Protein AF-A0A814ZMT1-F1 (afdb_monomer_lite)

Radius of gyration: 32.08 Å; chains: 1; bounding box: 64×67×80 Å

Secondary structure (DSSP, 8-state):
----------------------------------PPPPPHHHHHHHHHHHHTTS------S----HHHHHHHHHHHHHHHHHHHHHTT----HHHHHHHTTTT-HHHHHHHHHHHTS-SSSHHHHHHHHHHHHHT-TTT----HHHHHHHHHHHHHHTT--

InterPro domains:
  IPR008906 HAT, C-terminal dimerisation domain [PF05699] (83-156)
  IPR012337 Ribonuclease H-like superfamily [SSF53098] (51-158)

Foldseek 3Di:
DDDDDDDDDDDDDDDDDDDDDDDDDDDDDDDDPPDDPDDPVRVVVVVVVVVVPPDPDDDDDDDDDPVNLVVVCVVLVVVVVVVCVVPVDPDDPLVVLVVCCVVRVVVSVVVVVVVPDDPDCVVVVVLVVVLVVAPPPVPDDDDPVVSVVVSVVVVVVVVPD

Organism: NCBI:txid1234261

Structure (mmCIF, N/CA/C/O backbone):
data_AF-A0A814ZMT1-F1
#
_entry.id   AF-A0A814ZMT1-F1
#
loop_
_atom_site.group_PDB
_atom_site.id
_atom_site.type_symbol
_atom_site.label_atom_id
_atom_site.label_alt_id
_atom_site.label_comp_id
_atom_site.label_asym_id
_atom_site.label_entity_id
_atom_site.label_seq_id
_atom_site.pdbx_PDB_ins_code
_atom_site.Cartn_x
_atom_site.Cartn_y
_atom_site.Cartn_z
_atom_site.occupancy
_atom_site.B_iso_or_equiv
_atom_site.auth_seq_id
_atom_site.auth_comp_id
_atom_site.auth_asym_id
_atom_site.auth_atom_id
_atom_site.pdbx_PDB_model_num
ATOM 1 N N . MET A 1 1 ? -7.442 29.516 -48.449 1.00 37.56 1 MET A N 1
ATOM 2 C CA . MET A 1 1 ? -8.614 29.127 -49.269 1.00 37.56 1 MET A CA 1
ATOM 3 C C . MET A 1 1 ? -9.027 27.722 -48.859 1.00 37.56 1 MET A C 1
ATOM 5 O O . MET A 1 1 ? -8.202 27.033 -48.272 1.00 37.56 1 MET A O 1
ATOM 9 N N . VAL A 1 2 ? -10.288 27.351 -49.073 1.00 36.81 2 VAL A N 1
ATOM 10 C CA . VAL A 1 2 ? -10.848 26.051 -48.661 1.00 36.81 2 VAL A CA 1
ATOM 11 C C . VAL A 1 2 ? -10.603 24.948 -49.692 1.00 36.81 2 VAL A C 1
ATOM 13 O O . VAL A 1 2 ? -10.379 25.247 -50.864 1.00 36.81 2 VAL A O 1
ATOM 16 N N . ASN A 1 3 ? -10.632 23.710 -49.186 1.00 36.50 3 ASN A N 1
ATOM 17 C CA . ASN A 1 3 ? -11.107 22.434 -49.753 1.00 36.50 3 ASN A CA 1
ATOM 18 C C . ASN A 1 3 ? -10.278 21.332 -49.059 1.00 36.50 3 ASN A C 1
ATOM 20 O O . ASN A 1 3 ? -9.053 21.369 -49.114 1.00 36.50 3 ASN A O 1
ATOM 24 N N . ASP A 1 4 ? -10.824 20.444 -48.226 1.00 33.66 4 ASP A N 1
ATOM 25 C CA . ASP A 1 4 ? -12.029 19.604 -48.375 1.00 33.66 4 ASP A CA 1
ATOM 26 C C . ASP A 1 4 ? -11.918 18.642 -49.563 1.00 33.66 4 ASP A C 1
ATOM 28 O O . ASP A 1 4 ? -11.909 19.050 -50.725 1.00 33.66 4 ASP A O 1
ATOM 32 N N . MET A 1 5 ? -11.818 17.354 -49.239 1.00 40.00 5 MET A N 1
ATOM 33 C CA . MET A 1 5 ? -12.024 16.256 -50.169 1.00 40.00 5 MET A CA 1
ATOM 34 C C . MET A 1 5 ? -12.573 15.073 -49.369 1.00 40.00 5 MET A C 1
ATOM 36 O O . MET A 1 5 ? -11.885 14.495 -48.526 1.00 40.00 5 MET A O 1
ATOM 40 N N . SER A 1 6 ? -13.855 14.786 -49.576 1.00 34.16 6 SER A N 1
ATOM 41 C CA . SER A 1 6 ? -14.635 13.866 -48.749 1.00 34.16 6 SER A CA 1
ATOM 42 C C . SER A 1 6 ? -14.597 12.410 -49.239 1.00 34.16 6 SER A C 1
ATOM 44 O O . SER A 1 6 ? -14.256 12.140 -50.385 1.00 34.16 6 SER A O 1
ATOM 46 N N . PHE A 1 7 ? -14.956 11.505 -48.319 1.00 34.62 7 PHE A N 1
ATOM 47 C CA . PHE A 1 7 ? -15.502 10.145 -48.490 1.00 34.62 7 PHE A CA 1
ATOM 48 C C . PHE A 1 7 ? -15.491 9.483 -49.884 1.00 34.62 7 PHE A C 1
ATOM 50 O O . PHE A 1 7 ? -16.119 9.982 -50.809 1.00 34.62 7 PHE A O 1
ATOM 57 N N . GLU A 1 8 ? -15.093 8.203 -49.916 1.00 28.98 8 GLU A N 1
ATOM 58 C CA . GLU A 1 8 ? -16.072 7.159 -50.264 1.00 28.98 8 GLU A CA 1
ATOM 59 C C . GLU A 1 8 ? -15.732 5.783 -49.661 1.00 28.98 8 GLU A C 1
ATOM 61 O O . GLU A 1 8 ? -14.591 5.500 -49.295 1.00 28.98 8 GLU A O 1
ATOM 66 N N . THR A 1 9 ? -16.751 4.933 -49.512 1.00 34.34 9 THR A N 1
ATOM 67 C CA . THR A 1 9 ? -16.661 3.573 -48.950 1.00 34.34 9 THR A CA 1
ATOM 68 C C . THR A 1 9 ? -17.070 2.539 -49.989 1.00 34.34 9 THR A C 1
ATOM 70 O O . THR A 1 9 ? -18.114 2.702 -50.616 1.00 34.34 9 THR A O 1
ATOM 73 N N . THR A 1 10 ? -16.338 1.429 -50.111 1.00 35.00 10 THR A N 1
ATOM 74 C CA . THR A 1 10 ? -16.694 0.352 -51.051 1.00 35.00 10 THR A CA 1
ATOM 75 C C . THR A 1 10 ? -16.713 -1.016 -50.372 1.00 35.00 10 THR A C 1
ATOM 77 O O . THR A 1 10 ? -15.709 -1.463 -49.821 1.00 35.00 10 THR A O 1
ATOM 80 N N . SER A 1 11 ? -17.854 -1.700 -50.460 1.00 35.66 11 SER A N 1
ATOM 81 C CA . SER A 1 11 ? -18.019 -3.112 -50.089 1.00 35.66 11 SER A CA 1
ATOM 82 C C . SER A 1 11 ? -18.073 -3.986 -51.348 1.00 35.66 11 SER A C 1
ATOM 84 O O . SER A 1 11 ? -18.687 -3.567 -52.329 1.00 35.66 11 SER A O 1
ATOM 86 N N . PRO A 1 12 ? -17.547 -5.222 -51.328 1.00 39.19 12 PRO A N 1
ATOM 87 C CA . PRO A 1 12 ? -17.893 -6.251 -52.304 1.00 39.19 12 PRO A CA 1
ATOM 88 C C . PRO A 1 12 ? -19.044 -7.144 -51.796 1.00 39.19 12 PRO A C 1
ATOM 90 O O . PRO A 1 12 ? -19.097 -7.500 -50.618 1.00 39.19 12 PRO A O 1
ATOM 93 N N . GLN A 1 13 ? -19.961 -7.536 -52.687 1.00 28.62 13 GLN A N 1
ATOM 94 C CA . GLN A 1 13 ? -21.105 -8.419 -52.398 1.00 28.62 13 GLN A CA 1
ATOM 95 C C . GLN A 1 13 ? -21.369 -9.369 -53.588 1.00 28.62 13 GLN A C 1
ATOM 97 O O . GLN A 1 13 ? -21.005 -9.035 -54.712 1.00 28.62 13 GLN A O 1
ATOM 102 N N . SER A 1 14 ? -22.074 -10.490 -53.345 1.00 35.06 14 SER A N 1
ATOM 103 C CA . SER A 1 14 ? -22.554 -11.486 -54.337 1.00 35.06 14 SER A CA 1
ATOM 104 C C . SER A 1 14 ? -21.468 -12.333 -55.032 1.00 35.06 14 SER A C 1
ATOM 106 O O . SER A 1 14 ? -20.344 -11.887 -55.202 1.00 35.06 14 SER A O 1
ATOM 108 N N . SER A 1 15 ? -21.711 -13.571 -55.495 1.00 35.53 15 SER A N 1
ATOM 109 C CA . SER A 1 15 ? -22.783 -14.588 -55.285 1.00 35.53 15 SER A CA 1
ATOM 110 C C . SER A 1 15 ? -22.218 -15.964 -55.764 1.00 35.53 15 SER A C 1
ATOM 112 O O . SER A 1 15 ? -21.035 -16.013 -56.083 1.00 35.53 15 SER A O 1
ATOM 114 N N . ALA A 1 16 ? -22.867 -17.137 -55.848 1.00 32.00 16 ALA A N 1
ATOM 115 C CA . ALA A 1 16 ? -24.249 -17.647 -55.710 1.00 32.00 16 ALA A CA 1
ATOM 116 C C . ALA A 1 16 ? -24.154 -19.151 -55.244 1.00 32.00 16 ALA A C 1
ATOM 118 O O . ALA A 1 16 ? -23.143 -19.496 -54.643 1.00 32.00 16 ALA A O 1
ATOM 119 N N . SER A 1 17 ? -25.058 -20.137 -55.429 1.00 31.56 17 SER A N 1
ATOM 120 C CA . SER A 1 17 ? -26.391 -20.257 -56.061 1.00 31.56 17 SER A CA 1
ATOM 121 C C . SER A 1 17 ? -27.159 -21.506 -55.540 1.00 31.56 17 SER A C 1
ATOM 123 O O . SER A 1 17 ? -26.542 -22.413 -54.996 1.00 31.56 17 SER A O 1
ATOM 125 N N . THR A 1 18 ? -28.460 -21.586 -55.861 1.00 30.34 18 THR A N 1
ATOM 126 C CA . THR A 1 18 ? -29.253 -22.816 -56.149 1.00 30.34 18 THR A CA 1
ATOM 127 C C . THR A 1 18 ? -29.600 -23.824 -55.030 1.00 30.34 18 THR A C 1
ATOM 129 O O . THR A 1 18 ? -28.822 -24.171 -54.151 1.00 30.34 18 THR A O 1
ATOM 132 N N . THR A 1 19 ? -30.844 -24.312 -55.100 1.00 34.81 19 THR A N 1
ATOM 133 C CA . THR A 1 19 ? -31.560 -25.161 -54.132 1.00 34.81 19 THR A CA 1
ATOM 134 C C . THR A 1 19 ? -31.723 -26.615 -54.605 1.00 34.81 19 THR A C 1
ATOM 136 O O . THR A 1 19 ? -31.666 -26.873 -55.806 1.00 34.81 19 THR A O 1
ATOM 139 N N . LYS A 1 20 ? -32.054 -27.548 -53.688 1.00 39.38 20 LYS A N 1
ATOM 140 C CA . LYS A 1 20 ? -33.346 -28.295 -53.633 1.00 39.38 20 LYS A CA 1
ATOM 141 C C . LYS A 1 20 ? -33.394 -29.295 -52.438 1.00 39.38 20 LYS A C 1
ATOM 143 O O . LYS A 1 20 ? -32.374 -29.431 -51.767 1.00 39.38 20 LYS A O 1
ATOM 148 N N . PRO A 1 21 ? -34.568 -29.861 -52.055 1.00 49.28 21 PRO A N 1
ATOM 149 C CA . PRO A 1 21 ? -34.856 -30.181 -50.645 1.00 49.28 21 PRO A CA 1
ATOM 150 C C . PRO A 1 21 ? -35.335 -31.631 -50.367 1.00 49.28 21 PRO A C 1
ATOM 152 O O . PRO A 1 21 ? -35.321 -32.482 -51.247 1.00 49.28 21 PRO A O 1
ATOM 155 N N . VAL A 1 22 ? -35.869 -31.836 -49.150 1.00 32.62 22 VAL A N 1
ATOM 156 C CA . VAL A 1 22 ? -36.683 -32.976 -48.658 1.00 32.62 22 VAL A CA 1
ATOM 157 C C . VAL A 1 22 ? -35.924 -34.235 -48.213 1.00 32.62 22 VAL A C 1
ATOM 159 O O . VAL A 1 22 ? -35.621 -35.118 -49.007 1.00 32.62 22 VAL A O 1
ATOM 162 N N . SER A 1 23 ? -35.807 -34.410 -46.891 1.00 33.06 23 SER A N 1
ATOM 163 C CA . SER A 1 23 ? -36.513 -35.499 -46.183 1.00 33.06 23 SER A CA 1
ATOM 164 C C . SER A 1 23 ? -36.494 -35.310 -44.664 1.00 33.06 23 SER A C 1
ATOM 166 O O . SER A 1 23 ? -35.582 -34.705 -44.104 1.00 33.06 23 SER A O 1
ATOM 168 N N . SER A 1 24 ? -37.533 -35.811 -44.002 1.00 41.56 24 SER A N 1
ATOM 169 C CA . SER A 1 24 ? -37.694 -35.814 -42.549 1.00 41.56 24 SER A CA 1
ATOM 170 C C . SER A 1 24 ? -37.073 -37.058 -41.910 1.00 41.56 24 SER A C 1
ATOM 172 O O . SER A 1 24 ? -37.155 -38.149 -42.463 1.00 41.56 24 SER A O 1
ATOM 174 N N . LEU A 1 25 ? -36.552 -36.912 -40.689 1.00 33.16 25 LEU A N 1
ATOM 175 C CA . LEU A 1 25 ? -36.577 -37.966 -39.669 1.00 33.16 25 LEU A CA 1
ATOM 176 C C . LEU A 1 25 ? -36.417 -37.330 -38.280 1.00 33.16 25 LEU A C 1
ATOM 178 O O . LEU A 1 25 ? -35.486 -36.562 -38.039 1.00 33.16 25 LEU A O 1
ATOM 182 N N . GLN A 1 26 ? -37.348 -37.610 -37.366 1.00 41.88 26 GLN A N 1
ATOM 183 C CA . GLN A 1 26 ? -37.345 -37.035 -36.018 1.00 41.88 26 GLN A CA 1
ATOM 184 C C . GLN A 1 26 ? -36.459 -37.860 -35.077 1.00 41.88 26 GLN A C 1
ATOM 186 O O . GLN A 1 26 ? -36.881 -38.889 -34.556 1.00 41.88 26 GLN A O 1
ATOM 191 N N . GLY A 1 27 ? -35.243 -37.381 -34.813 1.00 32.28 27 GLY A N 1
ATOM 192 C CA . GLY A 1 27 ? -34.420 -37.872 -33.707 1.00 32.28 27 GLY A CA 1
ATOM 193 C C . GLY A 1 27 ? -34.746 -37.126 -32.413 1.00 32.28 27 GLY A C 1
ATOM 194 O O . GLY A 1 27 ? -34.401 -35.953 -32.280 1.00 32.28 27 GLY A O 1
ATOM 195 N N . GLN A 1 28 ? -35.389 -37.786 -31.446 1.00 41.97 28 GLN A N 1
ATOM 196 C CA . GLN A 1 28 ? -35.586 -37.211 -30.111 1.00 41.97 28 GLN A CA 1
ATOM 197 C C . GLN A 1 28 ? -34.232 -37.060 -29.399 1.00 41.97 28 GLN A C 1
ATOM 199 O O . GLN A 1 28 ? -33.571 -38.055 -29.108 1.00 41.97 28 GLN A O 1
ATOM 204 N N . GLN A 1 29 ? -33.831 -35.828 -29.071 1.00 40.00 29 GLN A N 1
ATOM 205 C CA . GLN A 1 29 ? -32.710 -35.572 -28.161 1.00 40.00 29 GLN A CA 1
ATOM 206 C C . GLN A 1 29 ? -33.213 -34.914 -26.876 1.00 40.00 29 GLN A C 1
ATOM 208 O O . GLN A 1 29 ? -33.913 -33.903 -26.894 1.00 40.00 29 GLN A O 1
ATOM 213 N N . GLN A 1 30 ? -32.871 -35.536 -25.751 1.00 40.50 30 GLN A N 1
ATOM 214 C CA . GLN A 1 30 ? -33.342 -35.165 -24.420 1.00 40.50 30 GLN A CA 1
ATOM 215 C C . GLN A 1 30 ? -32.654 -33.876 -23.948 1.00 40.50 30 GLN A C 1
ATOM 217 O O . GLN A 1 30 ? -31.441 -33.717 -24.105 1.00 40.50 30 GLN A O 1
ATOM 222 N N . GLN A 1 31 ? -33.413 -32.961 -23.336 1.00 34.53 31 GLN A N 1
ATOM 223 C CA . GLN A 1 31 ? -32.880 -31.696 -22.821 1.00 34.53 31 GLN A CA 1
ATOM 224 C C . GLN A 1 31 ? -32.019 -31.912 -21.566 1.00 34.53 31 GLN A C 1
ATOM 226 O O . GLN A 1 31 ? -32.471 -31.751 -20.434 1.00 34.53 31 GLN A O 1
ATOM 231 N N . THR A 1 32 ? -30.741 -32.230 -21.761 1.00 32.28 32 THR A N 1
ATOM 232 C CA . THR A 1 32 ? -29.734 -32.135 -20.699 1.00 32.28 32 THR A CA 1
ATOM 233 C C . THR A 1 32 ? -29.272 -30.684 -20.572 1.00 32.28 32 THR A C 1
ATOM 235 O O . THR A 1 32 ? -28.752 -30.089 -21.519 1.00 32.28 32 THR A O 1
ATOM 238 N N . GLN A 1 33 ? -29.478 -30.074 -19.400 1.00 40.09 33 GLN A N 1
ATOM 239 C CA . GLN A 1 33 ? -29.076 -28.685 -19.164 1.00 40.09 33 GLN A CA 1
ATOM 240 C C . GLN A 1 33 ? -27.547 -28.572 -19.176 1.00 40.09 33 GLN A C 1
ATOM 242 O O . GLN A 1 33 ? -26.864 -28.936 -18.218 1.00 40.09 33 GLN A O 1
ATOM 247 N N . LYS A 1 34 ? -27.005 -28.068 -20.290 1.00 40.75 34 LYS A N 1
ATOM 248 C CA . LYS A 1 34 ? -25.567 -27.992 -20.577 1.00 40.75 34 LYS A CA 1
ATOM 249 C C . LYS A 1 34 ? -24.896 -26.873 -19.772 1.00 40.75 34 LYS A C 1
ATOM 251 O O . LYS A 1 34 ? -24.522 -25.830 -20.312 1.00 40.75 34 LYS A O 1
ATOM 256 N N . THR A 1 35 ? -24.786 -27.075 -18.459 1.00 52.88 35 THR A N 1
ATOM 257 C CA . THR A 1 35 ? -24.151 -26.128 -17.538 1.00 52.88 35 THR A CA 1
ATOM 258 C C . THR A 1 35 ? -22.705 -25.879 -17.966 1.00 52.88 35 THR A C 1
ATOM 260 O O . THR A 1 35 ? -21.900 -26.799 -18.116 1.00 52.88 35 THR A O 1
ATOM 263 N N . LYS A 1 36 ? -22.372 -24.611 -18.232 1.00 62.16 36 LYS A N 1
ATOM 264 C CA . LYS A 1 36 ? -21.017 -24.230 -18.652 1.00 62.16 36 LYS A CA 1
ATOM 265 C C . LYS A 1 36 ? -20.044 -24.540 -17.502 1.00 62.16 36 LYS A C 1
ATOM 267 O O . LYS A 1 36 ? -20.368 -24.211 -16.357 1.00 62.16 36 LYS A O 1
ATOM 272 N N . PRO A 1 37 ? -18.871 -25.150 -17.767 1.00 69.50 37 PRO A N 1
ATOM 273 C CA . PRO A 1 37 ? -17.921 -25.486 -16.711 1.00 69.50 37 PRO A CA 1
ATOM 274 C C . PRO A 1 37 ? -17.509 -24.217 -15.950 1.00 69.50 37 PRO A C 1
ATOM 276 O O . PRO A 1 37 ? -17.371 -23.158 -16.569 1.00 69.50 37 PRO A O 1
ATOM 279 N N . PRO A 1 38 ? -17.314 -24.282 -14.619 1.00 68.25 38 PRO A N 1
ATOM 280 C CA . PRO A 1 38 ? -17.076 -23.090 -13.817 1.00 68.25 38 PRO A CA 1
ATOM 281 C C . PRO A 1 38 ? -15.808 -22.364 -14.278 1.00 68.25 38 PRO A C 1
ATOM 283 O O . PRO A 1 38 ? -14.715 -22.936 -14.273 1.00 68.25 38 PRO A O 1
ATOM 286 N N . THR A 1 39 ? -15.977 -21.093 -14.654 1.00 82.88 39 THR A N 1
ATOM 287 C CA . THR A 1 39 ? -14.916 -20.160 -15.059 1.00 82.88 39 THR A CA 1
ATOM 288 C C . THR A 1 39 ? -13.756 -20.182 -14.063 1.00 82.88 39 THR A C 1
ATOM 290 O O . THR A 1 39 ? -13.984 -20.347 -12.864 1.00 82.88 39 THR A O 1
ATOM 293 N N . ALA A 1 40 ? -12.523 -19.945 -14.525 1.00 79.50 40 ALA A N 1
ATOM 294 C CA . ALA A 1 40 ? -11.337 -19.882 -13.661 1.00 79.50 40 ALA A CA 1
ATOM 295 C C . ALA A 1 40 ? -11.548 -18.980 -12.427 1.00 79.50 40 ALA A C 1
ATOM 297 O O . ALA A 1 40 ? -11.249 -19.392 -11.312 1.00 79.50 40 ALA A O 1
ATOM 298 N N . PHE A 1 41 ? -12.194 -17.822 -12.604 1.00 82.88 41 PHE A N 1
ATOM 299 C CA . PHE A 1 41 ? -12.606 -16.920 -11.521 1.00 82.88 41 PHE A CA 1
ATOM 300 C C . PHE A 1 41 ? -13.553 -17.575 -10.495 1.00 82.88 41 PHE A C 1
ATOM 302 O O . PHE A 1 41 ? -13.351 -17.438 -9.293 1.00 82.88 41 PHE A O 1
ATOM 309 N N . LYS A 1 42 ? -14.549 -18.362 -10.933 1.00 81.12 42 LYS A N 1
ATOM 310 C CA . LYS A 1 42 ? -15.460 -19.086 -10.025 1.00 81.12 42 LYS A CA 1
ATOM 311 C C . LYS A 1 42 ? -14.736 -20.211 -9.275 1.00 81.12 42 LYS A C 1
ATOM 313 O O . LYS A 1 42 ? -14.997 -20.412 -8.094 1.00 81.12 42 LYS A O 1
ATOM 318 N N . LYS A 1 43 ? -13.794 -20.907 -9.927 1.00 83.50 43 LYS A N 1
ATOM 319 C CA . LYS A 1 43 ? -12.906 -21.887 -9.269 1.00 83.50 43 LYS A CA 1
ATOM 320 C C . LYS A 1 43 ? -11.989 -21.218 -8.235 1.00 83.50 43 LYS A C 1
ATOM 322 O O . LYS A 1 43 ? -11.817 -21.756 -7.146 1.00 83.50 43 LYS A O 1
ATOM 327 N N . PHE A 1 44 ? -11.449 -20.041 -8.554 1.00 89.00 44 PHE A N 1
ATOM 328 C CA . PHE A 1 44 ? -10.632 -19.232 -7.649 1.00 89.00 44 PHE A CA 1
ATOM 329 C C . PHE A 1 44 ? -11.422 -18.806 -6.403 1.00 89.00 44 PHE A C 1
ATOM 331 O O . PHE A 1 44 ? -10.996 -19.120 -5.297 1.00 89.00 44 PHE A O 1
ATOM 338 N N . TRP A 1 45 ? -12.607 -18.206 -6.558 1.00 83.88 45 TRP A N 1
ATOM 339 C CA . TRP A 1 45 ? -13.441 -17.802 -5.416 1.00 83.88 45 TRP A CA 1
ATOM 340 C C . TRP A 1 45 ? -13.880 -18.977 -4.535 1.00 83.88 45 TRP A C 1
ATOM 342 O O . TRP A 1 45 ? -13.814 -18.869 -3.314 1.00 83.88 45 TRP A O 1
ATOM 352 N N . LEU A 1 46 ? -14.232 -20.126 -5.125 1.00 81.31 46 LEU A N 1
ATOM 353 C CA . LEU A 1 46 ? -14.506 -21.355 -4.365 1.00 81.31 46 LEU A CA 1
ATOM 354 C C . LEU A 1 46 ? -13.276 -21.850 -3.579 1.00 81.31 46 LEU A C 1
ATOM 356 O O . LEU A 1 46 ? -13.427 -22.388 -2.484 1.00 81.31 46 LEU A O 1
ATOM 360 N N . SER A 1 47 ? -12.064 -21.653 -4.108 1.00 79.19 47 SER A N 1
ATOM 361 C CA . SER A 1 47 ? -10.812 -21.972 -3.410 1.00 79.19 47 SER A CA 1
ATOM 362 C C . SER A 1 47 ? -10.541 -21.005 -2.250 1.00 79.19 47 SER A C 1
ATOM 364 O O . SER A 1 47 ? -10.251 -21.452 -1.143 1.00 79.19 47 SER A O 1
ATOM 366 N N . VAL A 1 48 ? -10.712 -19.695 -2.469 1.00 77.69 48 VAL A N 1
ATOM 367 C CA . VAL A 1 48 ? -10.563 -18.652 -1.436 1.00 77.69 48 VAL A CA 1
ATOM 368 C C . VAL A 1 48 ? -11.551 -18.875 -0.289 1.00 77.69 48 VAL A C 1
ATOM 370 O O . VAL A 1 48 ? -11.146 -18.950 0.867 1.00 77.69 48 VAL A O 1
ATOM 373 N N . GLN A 1 49 ? -12.836 -19.080 -0.594 1.00 69.00 49 GLN A N 1
ATOM 374 C CA . GLN A 1 49 ? -13.872 -19.303 0.419 1.00 69.00 49 GLN A CA 1
ATOM 375 C C . GLN A 1 49 ? -13.616 -20.568 1.258 1.00 69.00 49 GLN A C 1
ATOM 377 O O . GLN A 1 49 ? -13.916 -20.586 2.451 1.00 69.00 49 GLN A O 1
ATOM 382 N N . ARG A 1 50 ? -13.012 -21.609 0.667 1.00 60.44 50 ARG A N 1
ATOM 383 C CA . ARG A 1 50 ? -12.637 -22.845 1.373 1.00 60.44 50 ARG A CA 1
ATOM 384 C C . ARG A 1 50 ? -11.486 -22.649 2.369 1.00 60.44 50 ARG A C 1
ATOM 386 O O . ARG A 1 50 ? -11.405 -23.403 3.331 1.00 60.44 50 ARG A O 1
ATOM 393 N N . GLN A 1 51 ? -10.621 -21.649 2.184 1.00 58.69 51 GLN A N 1
ATOM 394 C CA . GLN A 1 51 ? -9.520 -21.384 3.123 1.00 58.69 51 GLN A CA 1
ATOM 395 C C . GLN A 1 51 ? -10.010 -20.794 4.456 1.00 58.69 51 GLN A C 1
ATOM 397 O O . GLN A 1 51 ? -9.416 -21.091 5.490 1.00 58.69 51 GLN A O 1
ATOM 402 N N . ASN A 1 52 ? -11.129 -20.058 4.461 1.00 54.56 52 ASN A N 1
ATOM 403 C CA . ASN A 1 52 ? -11.700 -19.477 5.684 1.00 54.56 52 ASN A CA 1
ATOM 404 C C . ASN A 1 52 ? -12.473 -20.476 6.566 1.00 54.56 52 ASN A C 1
ATOM 406 O O . ASN A 1 52 ? -12.731 -20.166 7.725 1.00 54.56 52 ASN A O 1
ATOM 410 N N . THR A 1 53 ? -12.869 -21.651 6.059 1.00 54.84 53 THR A N 1
ATOM 411 C CA . THR A 1 53 ? -13.766 -22.572 6.791 1.00 54.84 53 THR A CA 1
ATOM 412 C C . THR A 1 53 ? -13.104 -23.852 7.303 1.00 54.84 53 THR A C 1
ATOM 414 O O . THR A 1 53 ? -13.733 -24.592 8.056 1.00 54.84 53 THR A O 1
ATOM 417 N N . THR A 1 54 ? -11.842 -24.133 6.953 1.00 50.94 54 THR A N 1
ATOM 418 C CA . THR A 1 54 ? -11.170 -25.390 7.338 1.00 50.94 54 THR A CA 1
ATOM 419 C C . THR A 1 54 ? -9.805 -25.177 7.999 1.00 50.94 54 THR A C 1
ATOM 421 O O . THR A 1 54 ? -8.778 -25.527 7.412 1.00 50.94 54 THR A O 1
ATOM 424 N N . LYS A 1 55 ? -9.786 -24.634 9.230 1.00 46.97 55 LYS A N 1
ATOM 425 C CA . LYS A 1 55 ? -8.621 -24.705 10.147 1.00 46.97 55 LYS A CA 1
ATOM 426 C C . LYS A 1 55 ? -8.939 -24.422 11.630 1.00 46.97 55 LYS A C 1
ATOM 428 O O . LYS A 1 55 ? -8.222 -23.695 12.308 1.00 46.97 55 LYS A O 1
ATOM 433 N N . SER A 1 56 ? -9.989 -25.048 12.171 1.00 45.16 56 SER A N 1
ATOM 434 C CA . SER A 1 56 ? -10.157 -25.123 13.634 1.00 45.16 56 SER A CA 1
ATOM 435 C C . SER A 1 56 ? -9.210 -26.184 14.209 1.00 45.16 56 SER A C 1
ATOM 437 O O . SER A 1 56 ? -9.541 -27.367 14.261 1.00 45.16 56 SER A O 1
ATOM 439 N N . SER A 1 57 ? -7.991 -25.774 14.573 1.00 43.22 57 SER A N 1
ATOM 440 C CA . SER A 1 57 ? -6.955 -26.662 15.126 1.00 43.22 57 SER A CA 1
ATOM 441 C C . SER A 1 57 ? -6.125 -25.983 16.225 1.00 43.22 57 SER A C 1
ATOM 443 O O . SER A 1 57 ? -4.917 -25.811 16.093 1.00 43.22 57 SER A O 1
ATOM 445 N N . LYS A 1 58 ? -6.820 -25.603 17.305 1.00 48.19 58 LYS A N 1
ATOM 446 C CA . LYS A 1 58 ? -6.342 -25.440 18.693 1.00 48.19 58 LYS A CA 1
ATOM 447 C C . LYS A 1 58 ? -4.920 -24.873 18.908 1.00 48.19 58 LYS A C 1
ATOM 449 O O . LYS A 1 58 ? -3.969 -25.624 19.108 1.00 48.19 58 LYS A O 1
ATOM 454 N N . SER A 1 59 ? -4.834 -23.554 19.070 1.00 41.69 59 SER A N 1
ATOM 455 C CA . SER A 1 59 ? -3.788 -22.869 19.849 1.00 41.69 59 SER A CA 1
ATOM 456 C C . SER A 1 59 ? -4.449 -22.037 20.959 1.00 41.69 59 SER A C 1
ATOM 458 O O . SER A 1 59 ? -5.511 -21.452 20.753 1.00 41.69 59 SER A O 1
ATOM 460 N N . THR A 1 60 ? -3.886 -22.042 22.171 1.00 48.38 60 THR A N 1
ATOM 461 C CA . THR A 1 60 ? -4.552 -21.518 23.379 1.00 48.38 60 THR A CA 1
ATOM 462 C C . THR A 1 60 ? -3.930 -20.225 23.903 1.00 48.38 60 THR A C 1
ATOM 464 O O . THR A 1 60 ? -3.022 -20.271 24.729 1.00 48.38 60 THR A O 1
ATOM 467 N N . SER A 1 61 ? -4.488 -19.083 23.499 1.00 45.28 61 SER A N 1
ATOM 468 C CA . SER A 1 61 ? -4.403 -17.808 24.230 1.00 45.28 61 SER A CA 1
ATOM 469 C C . SER A 1 61 ? -5.441 -16.828 23.674 1.00 45.28 61 SER A C 1
ATOM 471 O O . SER A 1 61 ? -5.380 -16.516 22.490 1.00 45.28 61 SER A O 1
ATOM 473 N N . SER A 1 62 ? -6.386 -16.382 24.514 1.00 52.28 62 SER A N 1
ATOM 474 C CA . SER A 1 62 ? -7.302 -15.241 24.285 1.00 52.28 62 SER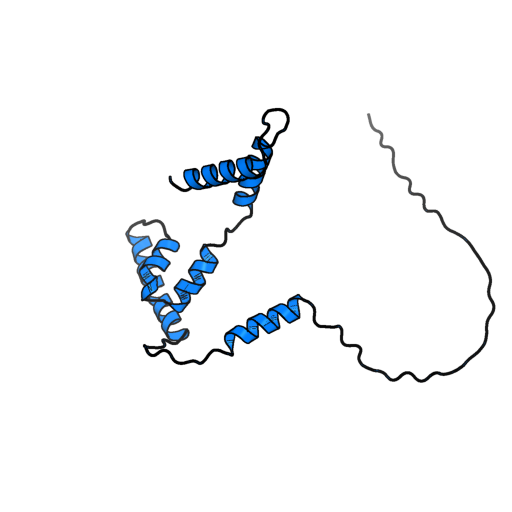 A CA 1
ATOM 475 C C . SER A 1 62 ? -7.686 -14.948 22.821 1.00 52.28 62 SER A C 1
ATOM 477 O O . SER A 1 62 ? -7.169 -14.012 22.214 1.00 52.28 62 SER A O 1
ATOM 479 N N . SER A 1 63 ? -8.630 -15.715 22.267 1.00 57.59 63 SER A N 1
ATOM 480 C CA . SER A 1 63 ? -9.258 -15.369 20.986 1.00 57.59 63 SER A CA 1
ATOM 481 C C . SER A 1 63 ? -10.196 -14.175 21.177 1.00 57.59 63 SER A C 1
ATOM 483 O O . SER A 1 63 ? -11.371 -14.369 21.483 1.00 57.59 63 SER A O 1
ATOM 485 N N . THR A 1 64 ? -9.692 -12.955 20.998 1.00 63.66 64 THR A N 1
ATOM 486 C CA . THR A 1 64 ? -10.535 -11.768 20.796 1.00 63.66 64 THR A CA 1
ATOM 487 C C . THR A 1 64 ? -11.438 -11.992 19.585 1.00 63.66 64 THR A C 1
ATOM 489 O O . THR A 1 64 ? -10.971 -12.481 18.552 1.00 63.66 64 THR A O 1
ATOM 492 N N . SER A 1 65 ? -12.725 -11.653 19.686 1.00 84.38 65 SER A N 1
ATOM 493 C CA . SER A 1 65 ? -13.584 -11.599 18.504 1.00 84.38 65 SER A CA 1
ATOM 494 C C . SER A 1 65 ? -13.066 -10.531 17.542 1.00 84.38 65 SER A C 1
ATOM 496 O O . SER A 1 65 ? -12.432 -9.552 17.947 1.00 84.38 65 SER A O 1
ATOM 498 N N . ILE A 1 66 ? -13.400 -10.680 16.261 1.00 88.56 66 ILE A N 1
ATOM 499 C CA . ILE A 1 66 ? -13.175 -9.632 15.258 1.00 88.56 66 ILE A CA 1
ATOM 500 C C . ILE A 1 66 ? -13.887 -8.341 15.698 1.00 88.56 66 ILE A C 1
ATOM 502 O O . ILE A 1 66 ? -13.354 -7.253 15.503 1.00 88.56 66 ILE A O 1
ATOM 506 N N 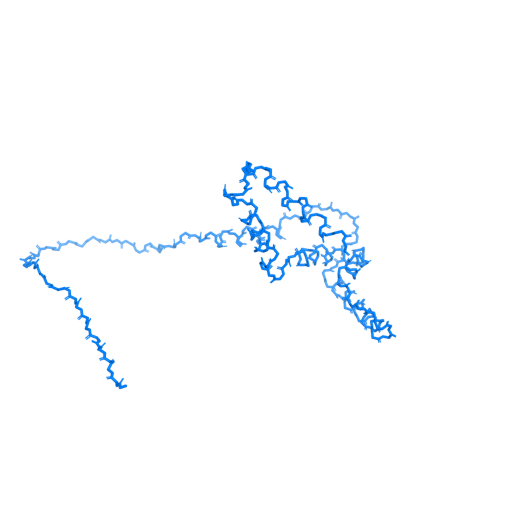. ASP A 1 67 ? -15.044 -8.459 16.356 1.00 90.00 67 ASP A N 1
ATOM 507 C CA . ASP A 1 67 ? -15.805 -7.340 16.920 1.00 90.00 67 ASP A CA 1
ATOM 508 C C . ASP A 1 67 ? -15.094 -6.665 18.104 1.00 90.00 67 ASP A C 1
ATOM 510 O O . ASP A 1 67 ? 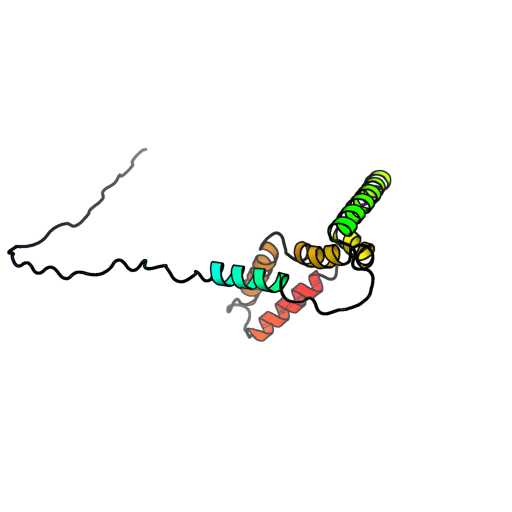-15.094 -5.437 18.190 1.00 90.00 67 ASP A O 1
ATOM 514 N N . ASP A 1 68 ? -14.438 -7.437 18.980 1.00 90.62 68 ASP A N 1
ATOM 515 C CA . ASP A 1 68 ? -13.664 -6.896 20.109 1.00 90.62 68 ASP A CA 1
ATOM 516 C C . ASP A 1 68 ? -12.477 -6.077 19.588 1.00 90.62 68 ASP A C 1
ATOM 518 O O . ASP A 1 68 ? -12.223 -4.955 20.032 1.00 90.62 68 ASP A O 1
ATOM 522 N N . GLU A 1 69 ? -11.768 -6.621 18.594 1.00 92.19 69 GLU A N 1
ATOM 523 C CA . GLU A 1 69 ? -10.627 -5.959 17.965 1.00 92.19 69 GLU A CA 1
ATOM 524 C C . GLU A 1 69 ? -11.067 -4.745 17.122 1.00 92.19 69 GLU A C 1
ATOM 526 O O . GLU A 1 69 ? -10.391 -3.718 17.127 1.00 92.19 69 GLU A O 1
ATOM 531 N N . LEU A 1 70 ? -12.243 -4.796 16.483 1.00 92.38 70 LEU A N 1
ATOM 532 C CA . LEU A 1 70 ? -12.861 -3.662 15.783 1.00 92.38 70 LEU A CA 1
ATOM 533 C C . LEU A 1 70 ? -13.234 -2.528 16.753 1.00 92.38 70 LEU A C 1
ATOM 535 O O . LEU A 1 70 ? -12.991 -1.355 16.461 1.00 92.38 70 LEU A O 1
ATOM 539 N N . MET A 1 71 ? -13.824 -2.857 17.904 1.00 92.00 71 MET A N 1
ATOM 540 C CA . MET A 1 71 ? -14.171 -1.876 18.937 1.00 92.00 71 MET A CA 1
ATOM 541 C C . MET A 1 71 ? -12.917 -1.249 19.552 1.00 92.00 71 MET A C 1
ATOM 543 O O . MET A 1 71 ? -12.876 -0.035 19.747 1.00 92.00 71 MET A O 1
ATOM 547 N N . LYS A 1 72 ? -11.865 -2.045 19.763 1.00 91.94 72 LYS A N 1
ATOM 548 C CA . LYS A 1 72 ? -10.554 -1.572 20.218 1.00 91.94 72 LYS A CA 1
ATOM 549 C C . LYS A 1 72 ? -9.840 -0.699 19.179 1.00 91.94 72 LYS A C 1
ATOM 551 O O . LYS A 1 72 ? -9.245 0.311 19.539 1.00 91.94 72 LYS A O 1
ATOM 556 N N . TYR A 1 73 ? -9.931 -1.036 17.892 1.00 92.62 73 TYR A N 1
ATOM 557 C CA . TYR A 1 73 ? -9.422 -0.180 16.818 1.00 92.62 73 TYR A CA 1
ATOM 558 C C . TYR A 1 73 ? -10.124 1.184 16.814 1.00 92.62 73 TYR A C 1
ATOM 560 O O . TYR A 1 73 ? -9.453 2.208 16.727 1.00 92.62 73 TYR A O 1
ATOM 568 N N . ARG A 1 74 ? -11.456 1.215 16.970 1.00 92.31 74 ARG A N 1
ATOM 569 C CA . ARG A 1 74 ? -12.230 2.468 17.019 1.00 92.31 74 ARG A CA 1
ATOM 570 C C . ARG A 1 74 ? -11.783 3.391 18.152 1.00 92.31 74 ARG A C 1
ATOM 572 O O . ARG A 1 74 ? -11.606 4.575 17.898 1.00 92.31 74 ARG A O 1
ATOM 579 N N . THR A 1 75 ? -11.575 2.876 19.366 1.00 91.56 75 THR A N 1
ATOM 580 C CA . THR A 1 75 ? -11.136 3.716 20.494 1.00 91.56 75 THR A CA 1
ATOM 581 C C . THR A 1 75 ? -9.713 4.238 20.300 1.00 91.56 75 THR A C 1
ATOM 583 O O . THR A 1 75 ? -9.493 5.437 20.453 1.00 91.56 75 THR A O 1
ATOM 586 N N . ILE A 1 76 ? -8.767 3.383 19.891 1.00 89.06 76 ILE A N 1
ATOM 587 C CA . ILE A 1 76 ? -7.377 3.788 19.610 1.00 89.06 76 ILE A CA 1
ATOM 588 C C . ILE A 1 76 ? -7.329 4.841 18.491 1.00 89.06 76 ILE A C 1
ATOM 590 O O . ILE A 1 76 ? -6.683 5.873 18.648 1.00 89.06 76 ILE A O 1
ATOM 594 N N . ALA A 1 77 ? -8.051 4.624 17.388 1.00 88.50 77 ALA A N 1
ATOM 595 C CA . ALA A 1 77 ? -8.074 5.548 16.256 1.00 88.50 77 ALA A CA 1
ATOM 596 C C . ALA A 1 77 ? -8.661 6.924 16.615 1.00 88.50 77 ALA A C 1
ATOM 598 O O . ALA A 1 77 ? -8.208 7.930 16.073 1.00 88.50 77 ALA A O 1
ATOM 599 N N . THR A 1 78 ? -9.636 6.999 17.529 1.00 87.56 78 THR A N 1
ATOM 600 C CA . THR A 1 78 ? -10.158 8.283 18.025 1.00 87.56 78 THR A CA 1
ATOM 601 C C . THR A 1 78 ? -9.127 9.036 18.867 1.00 87.56 78 THR A C 1
ATOM 603 O O . THR A 1 78 ? -8.971 10.236 18.668 1.00 87.56 78 THR A O 1
ATOM 606 N N . LEU A 1 79 ? -8.396 8.346 19.751 1.00 84.06 79 LEU A N 1
ATOM 607 C CA . LEU A 1 79 ? -7.361 8.959 20.595 1.00 84.06 79 LEU A CA 1
ATOM 608 C C . LEU A 1 79 ? -6.161 9.451 19.768 1.00 84.06 79 LEU A C 1
ATOM 610 O O . LEU A 1 79 ? -5.745 10.597 19.895 1.00 84.06 79 LEU A O 1
ATOM 614 N N . GLU A 1 80 ? -5.649 8.634 18.845 1.00 82.00 80 GLU A N 1
ATOM 615 C CA . GLU A 1 80 ? -4.505 9.052 18.020 1.00 82.00 80 GLU A CA 1
ATOM 616 C C . GLU A 1 80 ? -4.899 10.160 17.014 1.00 82.00 80 GLU A C 1
ATOM 618 O O . GLU A 1 80 ? -4.053 10.944 16.589 1.00 82.00 80 GLU A O 1
ATOM 623 N N . SER A 1 81 ? -6.197 10.302 16.694 1.00 79.06 81 SER A N 1
ATOM 624 C CA . SER A 1 81 ? -6.715 11.440 15.915 1.00 79.06 81 SER A CA 1
ATOM 625 C C . SER A 1 81 ? -6.695 12.765 16.687 1.00 79.06 81 SER A C 1
ATOM 627 O O . SER A 1 81 ? -6.453 13.798 16.066 1.00 79.06 81 SER A O 1
ATOM 629 N N . THR A 1 82 ? -6.933 12.773 18.005 1.00 75.81 82 THR A N 1
ATOM 630 C CA . THR A 1 82 ? -6.798 14.003 18.810 1.00 75.81 82 THR A CA 1
ATOM 631 C C . THR A 1 82 ? -5.334 14.403 18.967 1.00 75.81 82 THR A C 1
ATOM 633 O O . THR A 1 82 ? -5.005 15.563 18.734 1.00 75.81 82 THR A O 1
ATOM 636 N N . ASP A 1 83 ? -4.435 13.442 19.208 1.00 76.12 83 ASP A N 1
ATOM 637 C CA . ASP A 1 83 ? -2.991 13.701 19.314 1.00 76.12 83 ASP A CA 1
ATOM 638 C C . ASP A 1 83 ? -2.417 14.344 18.037 1.00 76.12 83 ASP A C 1
ATOM 640 O O . ASP A 1 83 ? -1.577 15.242 18.113 1.00 76.12 83 ASP A O 1
ATOM 644 N N . ILE A 1 84 ? -2.883 13.912 16.857 1.00 80.12 84 ILE A N 1
ATOM 645 C CA . ILE A 1 84 ? -2.503 14.483 15.553 1.00 80.12 84 ILE A CA 1
ATOM 646 C C . ILE A 1 84 ? -2.918 15.957 15.437 1.00 80.12 84 ILE A C 1
ATOM 648 O O . ILE A 1 84 ? -2.127 16.766 14.953 1.00 80.12 84 ILE A O 1
ATOM 652 N N . ILE A 1 85 ? -4.128 16.304 15.888 1.00 78.94 85 ILE A N 1
ATOM 653 C CA . ILE A 1 85 ? -4.680 17.668 15.815 1.00 78.94 85 ILE A CA 1
ATOM 654 C C . ILE A 1 85 ? -3.995 18.600 16.825 1.00 78.94 85 ILE A C 1
ATOM 656 O O . ILE A 1 85 ? -3.755 19.762 16.512 1.00 78.94 85 ILE A O 1
ATOM 660 N N . GLU A 1 86 ? -3.663 18.110 18.020 1.00 81.06 86 GLU A N 1
ATOM 661 C CA . GLU A 1 86 ? -3.053 18.927 19.079 1.00 81.06 86 GLU A CA 1
ATOM 662 C C . GLU A 1 86 ? -1.542 19.160 18.894 1.00 81.06 86 GLU A C 1
ATOM 664 O O . GLU A 1 86 ? -1.007 20.124 19.438 1.00 81.06 86 GLU A O 1
ATOM 669 N N . ASN A 1 87 ? -0.847 18.306 18.129 1.00 81.31 87 ASN A N 1
ATOM 670 C CA . ASN A 1 87 ? 0.619 18.333 17.997 1.00 81.31 87 ASN A CA 1
ATOM 671 C C . ASN A 1 87 ? 1.126 18.586 16.559 1.00 81.31 87 ASN A C 1
ATOM 673 O O . ASN A 1 87 ? 2.317 18.397 16.306 1.00 81.31 87 ASN A O 1
ATOM 677 N N . ASP A 1 88 ? 0.248 18.944 15.608 1.00 80.12 88 ASP A N 1
ATOM 678 C CA . ASP A 1 88 ? 0.555 19.135 14.170 1.00 80.12 88 ASP A CA 1
ATOM 679 C C . ASP A 1 88 ? 1.353 17.968 13.531 1.00 80.12 88 ASP A C 1
ATOM 681 O O . ASP A 1 88 ? 2.118 18.116 12.571 1.00 80.12 88 ASP A O 1
ATOM 685 N N . LYS A 1 89 ? 1.194 16.755 14.076 1.00 80.12 89 LYS A N 1
ATOM 686 C CA . LYS A 1 89 ? 2.011 15.593 13.707 1.00 80.12 89 LYS A CA 1
ATOM 687 C C . LYS A 1 89 ? 1.511 14.990 12.386 1.00 80.12 89 LYS A C 1
ATOM 689 O O . LYS A 1 89 ? 0.355 14.571 12.321 1.00 80.12 89 LYS A O 1
ATOM 694 N N . PRO A 1 90 ? 2.358 14.834 11.348 1.00 78.69 90 PRO A N 1
ATOM 695 C CA . PRO A 1 90 ? 1.921 14.257 10.079 1.00 78.69 90 PRO A CA 1
ATOM 696 C C . PRO A 1 90 ? 1.435 12.802 10.264 1.00 78.69 90 PRO A C 1
ATOM 698 O O . PRO A 1 90 ? 2.146 11.988 10.86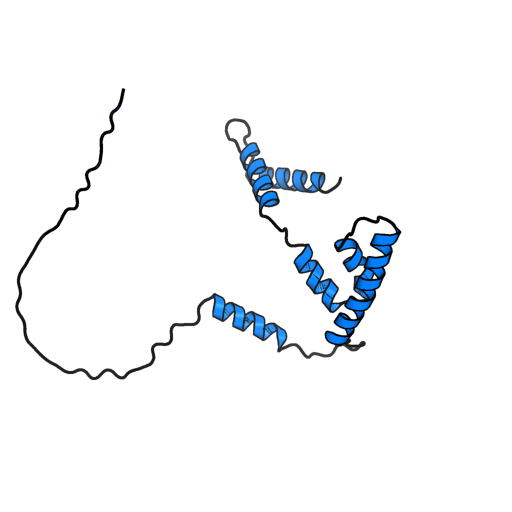6 1.00 78.69 90 PRO A O 1
ATOM 701 N N . PRO A 1 91 ? 0.243 12.438 9.749 1.00 78.69 91 PRO A N 1
ATOM 702 C CA . PRO A 1 91 ? -0.364 11.131 9.990 1.00 78.69 91 PRO A CA 1
ATOM 703 C C . PRO A 1 91 ? 0.384 10.009 9.254 1.00 78.69 91 PRO A C 1
ATOM 705 O O . PRO A 1 91 ? 0.317 9.890 8.031 1.00 78.69 91 PRO A O 1
ATOM 708 N N . ASN A 1 92 ? 1.063 9.138 10.005 1.00 87.56 92 ASN A N 1
ATOM 709 C CA . ASN A 1 92 ? 1.791 7.989 9.461 1.00 87.56 92 ASN A CA 1
ATOM 710 C C . ASN A 1 92 ? 1.069 6.667 9.774 1.00 87.56 92 ASN A C 1
ATOM 712 O O . ASN A 1 92 ? 1.263 6.061 10.829 1.00 87.56 92 ASN A O 1
ATOM 716 N N . ALA A 1 93 ? 0.271 6.185 8.818 1.00 87.81 93 ALA A N 1
ATOM 717 C CA . ALA A 1 93 ? -0.478 4.936 8.959 1.00 87.81 93 ALA A CA 1
ATOM 718 C C . ALA A 1 93 ? 0.425 3.705 9.186 1.00 87.81 93 ALA A C 1
ATOM 720 O O . ALA A 1 93 ? 0.066 2.821 9.960 1.00 87.81 93 ALA A O 1
ATOM 721 N N . LEU A 1 94 ? 1.608 3.632 8.565 1.00 88.56 94 LEU A N 1
ATOM 722 C CA . LEU A 1 94 ? 2.524 2.504 8.780 1.00 88.56 94 LEU A CA 1
ATOM 723 C C . LEU A 1 94 ? 3.043 2.480 10.226 1.00 88.56 94 LEU A C 1
ATOM 725 O O . LEU A 1 94 ? 3.106 1.413 10.836 1.00 88.56 94 LEU A O 1
ATOM 729 N N . GLN A 1 95 ? 3.337 3.649 10.803 1.00 88.38 95 GLN A N 1
ATOM 730 C CA . GLN A 1 95 ? 3.749 3.774 12.203 1.00 88.38 95 GLN A CA 1
ATOM 731 C C . GLN A 1 95 ? 2.605 3.458 13.183 1.00 88.38 95 GLN A C 1
ATOM 733 O O . GLN A 1 95 ? 2.851 2.778 14.183 1.00 88.38 95 GLN A O 1
ATOM 738 N N . PHE A 1 96 ? 1.366 3.865 12.874 1.00 90.00 96 PHE A N 1
ATOM 739 C CA . PHE A 1 96 ? 0.163 3.483 13.630 1.00 90.00 96 PHE A CA 1
ATOM 740 C C . PHE A 1 96 ? 0.033 1.954 13.719 1.00 90.00 96 PHE A C 1
ATOM 742 O O . PHE A 1 96 ? -0.045 1.389 14.812 1.00 90.00 96 PHE A O 1
ATOM 749 N N . TRP A 1 97 ? 0.052 1.260 12.574 1.00 91.62 97 TRP A N 1
ATOM 750 C CA . TRP A 1 97 ? -0.170 -0.192 12.523 1.00 91.62 97 TRP A CA 1
ATOM 751 C C . TRP A 1 97 ? 1.021 -1.008 13.037 1.00 91.62 97 TRP A C 1
ATOM 753 O O . TRP A 1 97 ? 0.821 -2.118 13.528 1.00 91.62 97 TRP A O 1
ATOM 763 N N . ALA A 1 98 ? 2.242 -0.465 12.986 1.00 89.62 98 ALA A N 1
ATOM 764 C CA . ALA A 1 98 ? 3.403 -1.053 13.648 1.00 89.62 98 ALA A CA 1
ATOM 765 C C . ALA A 1 98 ? 3.281 -0.963 15.180 1.00 89.62 98 ALA A C 1
ATOM 767 O O . ALA A 1 98 ? 3.374 -1.986 15.861 1.00 89.62 98 ALA A O 1
ATOM 768 N N . SER A 1 99 ? 3.001 0.230 15.716 1.00 90.56 99 SER A N 1
ATOM 769 C CA . SER A 1 99 ? 2.876 0.480 17.163 1.00 90.56 99 SER A CA 1
ATOM 770 C C . SER A 1 99 ? 1.713 -0.297 17.788 1.00 90.56 99 SER A C 1
ATOM 772 O O . SER A 1 99 ? 1.855 -0.903 18.847 1.00 90.56 99 SER A O 1
ATOM 774 N N . ASN A 1 100 ? 0.574 -0.350 17.094 1.00 90.31 100 ASN A N 1
ATOM 775 C CA . ASN A 1 100 ? -0.629 -1.041 17.556 1.00 90.31 100 ASN A CA 1
ATOM 776 C C . ASN A 1 100 ? -0.682 -2.535 17.167 1.00 90.31 100 ASN A C 1
ATOM 778 O O . ASN A 1 100 ? -1.685 -3.193 17.431 1.00 90.31 100 ASN A O 1
ATOM 782 N N . SER A 1 101 ? 0.383 -3.109 16.594 1.00 89.44 101 SER A N 1
ATOM 783 C CA . SER A 1 101 ? 0.407 -4.504 16.109 1.00 89.44 101 SER A CA 1
ATOM 784 C C . SER A 1 101 ? 0.097 -5.553 17.188 1.00 89.44 101 SER A C 1
ATOM 786 O O . SER A 1 101 ? -0.754 -6.415 16.978 1.00 89.44 101 SER A O 1
ATOM 788 N N . TYR A 1 102 ? 0.708 -5.442 18.373 1.00 89.56 102 TYR A N 1
ATOM 789 C CA . TYR A 1 102 ? 0.398 -6.292 19.535 1.00 89.56 102 TYR A CA 1
ATOM 790 C C . TYR A 1 102 ? -1.038 -6.090 20.047 1.00 89.56 102 TYR A C 1
ATOM 792 O O . TYR A 1 102 ? -1.644 -6.990 20.624 1.00 89.56 102 TYR A O 1
ATOM 800 N N . GLN A 1 103 ? -1.594 -4.893 19.847 1.00 88.56 103 GLN A N 1
ATOM 801 C CA . GLN A 1 103 ? -2.932 -4.544 20.310 1.00 88.56 103 GLN A CA 1
ATOM 802 C C . GLN A 1 103 ? -4.043 -5.008 19.365 1.00 88.56 103 GLN A C 1
ATOM 804 O O . GLN A 1 103 ? -5.147 -5.254 19.854 1.00 88.56 103 GLN A O 1
ATOM 809 N N . LEU A 1 104 ? -3.748 -5.091 18.065 1.00 90.69 104 LEU A N 1
ATOM 810 C CA . LEU A 1 104 ? -4.666 -5.377 16.963 1.00 90.69 104 LEU A CA 1
ATOM 811 C C . LEU A 1 104 ? -4.042 -6.450 16.034 1.00 90.69 104 LEU A C 1
ATOM 813 O O . LEU A 1 104 ? -3.599 -6.127 14.924 1.00 90.69 104 LEU A O 1
ATOM 817 N N . PRO A 1 105 ? -3.906 -7.714 16.484 1.00 89.94 105 PRO A N 1
ATOM 818 C CA . PRO A 1 105 ? -3.179 -8.749 15.744 1.00 89.94 105 PRO A CA 1
ATOM 819 C C . PRO A 1 105 ? -3.855 -9.168 14.427 1.00 89.94 105 PRO A C 1
ATOM 821 O O . PRO A 1 105 ? -3.161 -9.416 13.437 1.00 89.94 105 PRO A O 1
ATOM 824 N N . ILE A 1 106 ? -5.190 -9.229 14.369 1.00 90.19 106 ILE A N 1
ATOM 825 C CA . ILE A 1 106 ? -5.918 -9.592 13.146 1.00 90.19 106 ILE A CA 1
ATOM 826 C C . ILE A 1 106 ? -5.827 -8.436 12.142 1.00 90.19 106 ILE A C 1
ATOM 828 O O . ILE A 1 106 ? -5.389 -8.638 11.004 1.00 90.19 106 ILE A O 1
ATOM 832 N N . PHE A 1 107 ? -6.173 -7.216 12.558 1.00 90.81 107 PHE A N 1
ATOM 833 C CA . PHE A 1 107 ? -6.181 -6.042 11.687 1.00 90.81 107 PHE A CA 1
ATOM 834 C C . PHE A 1 107 ? -4.777 -5.639 11.231 1.00 90.81 107 PHE A C 1
ATOM 836 O O . PHE A 1 107 ? -4.616 -5.331 10.054 1.00 90.81 107 PHE A O 1
ATOM 843 N N . SER A 1 108 ? -3.743 -5.698 12.077 1.00 90.94 108 SER A N 1
ATOM 844 C CA . SER A 1 108 ? -2.377 -5.362 11.642 1.00 90.94 108 SER A CA 1
ATOM 845 C C . SER A 1 108 ? -1.870 -6.300 10.540 1.00 90.94 108 SER A C 1
ATOM 847 O O . SER A 1 108 ? -1.354 -5.818 9.532 1.00 90.94 108 SER A O 1
ATOM 849 N N . SER A 1 109 ? -2.107 -7.614 10.650 1.00 89.88 109 SER A N 1
ATOM 850 C CA . SER A 1 109 ? -1.737 -8.583 9.601 1.00 89.88 109 SER A CA 1
ATOM 851 C C . SER A 1 109 ? -2.470 -8.339 8.271 1.00 89.88 109 SER A C 1
ATOM 853 O O . SER A 1 109 ? -1.891 -8.481 7.190 1.00 89.88 109 SER A O 1
ATOM 855 N N . LEU A 1 110 ? -3.735 -7.913 8.339 1.00 92.00 110 LEU A N 1
ATOM 856 C CA . LEU A 1 110 ? -4.558 -7.580 7.180 1.00 92.00 110 LEU A CA 1
ATOM 857 C C . LEU A 1 110 ? -4.113 -6.260 6.532 1.00 92.00 110 LEU A C 1
ATOM 859 O O . LEU A 1 110 ? -3.955 -6.179 5.312 1.00 92.00 110 LEU A O 1
ATOM 863 N N . VAL A 1 111 ? -3.890 -5.225 7.341 1.00 92.25 111 VAL A N 1
ATOM 864 C CA . VAL A 1 111 ? -3.593 -3.868 6.873 1.00 92.25 111 VAL A CA 1
ATOM 865 C C . VAL A 1 111 ? -2.152 -3.737 6.376 1.00 92.25 111 VAL A C 1
ATOM 867 O O . VAL A 1 111 ? -1.935 -3.038 5.389 1.00 92.25 111 VAL A O 1
ATOM 870 N N . GLN A 1 112 ? -1.191 -4.493 6.920 1.00 90.00 112 GLN A N 1
ATOM 871 C CA . GLN A 1 112 ? 0.147 -4.635 6.322 1.00 90.00 112 GLN A CA 1
ATOM 872 C C . GLN A 1 112 ? 0.073 -5.059 4.847 1.00 90.00 112 GLN A C 1
ATOM 874 O O . GLN A 1 112 ? 0.829 -4.550 4.021 1.00 90.00 112 GLN A O 1
ATOM 879 N N . ARG A 1 113 ? -0.868 -5.942 4.482 1.00 90.94 113 ARG A N 1
ATOM 880 C CA . ARG A 1 113 ? -1.062 -6.395 3.095 1.00 90.94 113 ARG A CA 1
ATOM 881 C C . ARG A 1 113 ? -1.747 -5.352 2.205 1.00 90.94 113 ARG A C 1
ATOM 883 O O . ARG A 1 113 ? -1.454 -5.290 1.013 1.00 90.94 113 ARG A O 1
ATOM 890 N N . PHE A 1 114 ? -2.635 -4.531 2.763 1.00 91.88 114 PHE A N 1
ATOM 891 C CA . PHE A 1 114 ? -3.244 -3.423 2.024 1.00 91.88 114 PHE A CA 1
ATOM 892 C C . PHE A 1 114 ? -2.254 -2.269 1.805 1.00 91.88 114 PHE A C 1
ATOM 894 O O . PHE A 1 114 ? -2.078 -1.843 0.669 1.00 91.88 114 PHE A O 1
ATOM 901 N N . LEU A 1 115 ? -1.552 -1.814 2.849 1.00 90.50 115 LEU A N 1
ATOM 902 C CA . LEU A 1 115 ? -0.623 -0.676 2.769 1.00 90.50 115 LEU A CA 1
ATOM 903 C C . LEU A 1 115 ? 0.681 -0.981 2.012 1.00 90.50 115 LEU A C 1
ATOM 905 O O . LEU A 1 115 ? 1.329 -0.057 1.534 1.00 90.50 115 LEU A O 1
ATOM 909 N N . SER A 1 116 ? 1.060 -2.254 1.863 1.00 89.88 116 SER A N 1
ATOM 910 C CA . SER A 1 116 ? 2.180 -2.662 0.994 1.00 89.88 116 SER A CA 1
ATOM 911 C C . SER A 1 116 ? 1.819 -2.739 -0.496 1.00 89.88 116 SER A C 1
ATOM 913 O O . SER A 1 116 ? 2.700 -2.964 -1.326 1.00 89.88 116 SER A O 1
ATOM 915 N N . THR A 1 117 ? 0.548 -2.539 -0.864 1.00 90.06 117 THR A N 1
ATOM 916 C CA . THR A 1 117 ? 0.125 -2.474 -2.269 1.00 90.06 117 THR A CA 1
ATOM 917 C C . THR A 1 117 ? 0.251 -1.031 -2.779 1.00 90.06 117 THR A C 1
ATOM 919 O O . THR A 1 117 ? -0.443 -0.155 -2.262 1.00 90.06 117 THR A O 1
ATOM 922 N N . PRO A 1 118 ? 1.091 -0.739 -3.793 1.00 89.31 118 PRO A N 1
ATOM 923 C CA . PRO A 1 118 ? 1.207 0.612 -4.334 1.00 89.31 118 PRO A CA 1
ATOM 924 C C . PRO A 1 118 ? -0.082 1.023 -5.056 1.00 89.31 118 PRO A C 1
ATOM 926 O O . PRO A 1 118 ? -0.662 0.247 -5.814 1.00 89.31 118 PRO A O 1
ATOM 929 N N . ALA A 1 119 ? -0.508 2.274 -4.863 1.00 91.25 119 ALA A N 1
ATOM 930 C CA . ALA A 1 119 ? -1.741 2.800 -5.456 1.00 91.25 119 ALA A CA 1
ATOM 931 C C . ALA A 1 119 ? -1.677 2.992 -6.987 1.00 91.25 119 ALA A C 1
ATOM 933 O O . ALA A 1 119 ? -2.712 3.187 -7.622 1.00 91.25 119 ALA A O 1
ATOM 934 N N . THR A 1 120 ? -0.481 2.965 -7.589 1.00 93.81 120 THR A N 1
ATOM 935 C CA . THR A 1 120 ? -0.271 3.156 -9.033 1.00 93.81 120 THR A CA 1
ATOM 936 C C . THR A 1 120 ? 0.865 2.276 -9.563 1.00 93.81 120 THR A C 1
ATOM 938 O O . THR A 1 120 ? 1.736 1.832 -8.814 1.00 93.81 120 THR A O 1
ATOM 941 N N . SER A 1 121 ? 0.893 2.070 -10.880 1.00 94.00 121 SER A N 1
ATOM 942 C CA . SER A 1 121 ? 1.963 1.384 -11.615 1.00 94.00 121 SER A CA 1
ATOM 943 C C . SER A 1 121 ? 3.228 2.229 -11.833 1.00 94.00 121 SER A C 1
ATOM 945 O O . SER A 1 121 ? 4.226 1.705 -12.329 1.00 94.00 121 SER A O 1
ATOM 947 N N . VAL A 1 122 ? 3.234 3.508 -11.431 1.00 91.88 122 VAL A N 1
ATOM 948 C CA . VAL A 1 122 ? 4.290 4.493 -11.752 1.00 91.88 122 VAL A CA 1
ATOM 949 C C . VAL A 1 122 ? 5.686 4.043 -11.305 1.00 91.88 122 VAL A C 1
ATOM 951 O O . VAL A 1 122 ? 6.655 4.238 -12.036 1.00 91.88 122 VAL A O 1
ATOM 954 N N . ALA A 1 123 ? 5.810 3.383 -10.149 1.00 88.31 123 ALA A N 1
ATOM 955 C CA . ALA A 1 123 ? 7.090 2.837 -9.686 1.00 88.31 123 ALA A CA 1
ATOM 956 C C . ALA A 1 123 ? 7.635 1.751 -10.638 1.00 88.31 123 ALA A C 1
ATOM 958 O O . ALA A 1 123 ? 8.815 1.756 -10.997 1.00 88.31 123 ALA A O 1
ATOM 959 N N . SER A 1 124 ? 6.764 0.856 -11.114 1.00 92.56 124 SER A N 1
ATOM 960 C CA . SER A 1 124 ? 7.116 -0.179 -12.092 1.00 92.56 124 SER A CA 1
ATOM 961 C C . SER A 1 124 ? 7.428 0.417 -13.466 1.00 92.56 124 SER A C 1
ATOM 963 O O . SER A 1 124 ? 8.409 0.025 -14.092 1.00 92.56 124 SER A O 1
ATOM 965 N N . GLU A 1 125 ? 6.645 1.393 -13.926 1.00 94.00 125 GLU A N 1
ATOM 966 C CA . GLU A 1 125 ? 6.867 2.094 -15.199 1.00 94.00 125 GLU A CA 1
ATOM 967 C C . GLU A 1 125 ? 8.191 2.870 -15.205 1.00 94.00 125 GLU A C 1
ATOM 969 O O . GLU A 1 125 ? 8.952 2.782 -16.170 1.00 94.00 125 GLU A O 1
ATOM 974 N N . SER A 1 126 ? 8.520 3.554 -14.105 1.00 91.94 126 SER A N 1
ATOM 975 C CA . SER A 1 126 ? 9.815 4.209 -13.894 1.00 91.94 126 SER A CA 1
ATOM 976 C C . SER A 1 126 ? 10.966 3.198 -13.961 1.00 91.94 126 SER A C 1
ATOM 978 O O . SER A 1 126 ? 11.914 3.381 -14.729 1.00 91.94 126 SER A O 1
ATOM 980 N N . CYS A 1 127 ? 10.843 2.070 -13.254 1.00 91.44 127 CYS A N 1
ATOM 981 C CA . CYS A 1 127 ? 11.809 0.972 -13.288 1.00 91.44 127 CYS A CA 1
ATOM 982 C C . CYS A 1 127 ? 12.018 0.415 -14.714 1.00 91.44 127 CYS A C 1
ATOM 984 O O . CYS A 1 127 ? 13.157 0.319 -15.181 1.00 91.44 127 CYS A O 1
ATOM 986 N N . PHE A 1 128 ? 10.943 0.138 -15.462 1.00 91.88 128 PHE A N 1
ATOM 987 C CA . PHE A 1 128 ? 11.035 -0.323 -16.854 1.00 91.88 128 PHE A CA 1
ATOM 988 C C . PHE A 1 128 ? 11.584 0.743 -17.812 1.00 91.88 128 PHE A C 1
ATOM 990 O O . PHE A 1 128 ? 12.321 0.400 -18.741 1.00 91.88 128 PHE A O 1
ATOM 997 N N . SER A 1 129 ? 11.288 2.025 -17.586 1.00 92.81 129 SER A N 1
ATOM 998 C CA . SER A 1 129 ? 11.849 3.146 -18.349 1.00 92.81 129 SER A CA 1
ATOM 999 C C . SER A 1 129 ? 13.366 3.246 -18.152 1.00 92.81 129 SER A C 1
ATOM 1001 O O . SER A 1 129 ? 14.117 3.303 -19.128 1.00 92.81 129 SER A O 1
ATOM 1003 N N . ILE A 1 130 ? 13.843 3.141 -16.906 1.00 90.69 130 ILE A N 1
ATOM 1004 C CA . ILE A 1 130 ? 15.272 3.123 -16.556 1.00 90.69 130 ILE A CA 1
ATOM 1005 C C . ILE A 1 130 ? 15.966 1.883 -17.139 1.00 90.69 130 ILE A C 1
ATOM 1007 O O . ILE A 1 130 ? 17.0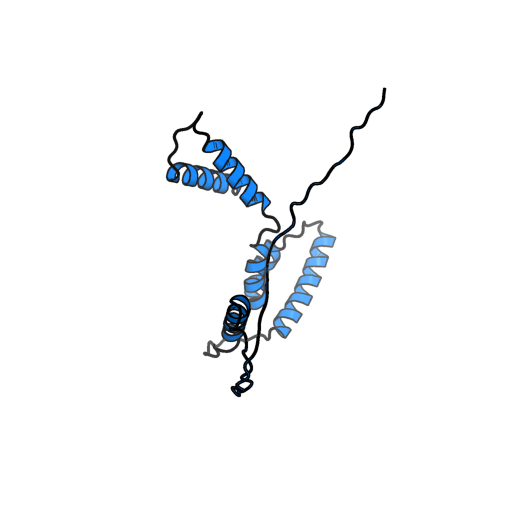13 2.005 -17.780 1.00 90.69 130 ILE A O 1
ATOM 1011 N N . ALA A 1 131 ? 15.372 0.695 -17.003 1.00 91.44 131 ALA A N 1
ATOM 1012 C CA . ALA A 1 131 ? 15.906 -0.532 -17.594 1.00 91.44 131 ALA A CA 1
ATOM 1013 C C . ALA A 1 131 ? 16.028 -0.420 -19.128 1.00 91.44 131 ALA A C 1
ATOM 1015 O O . ALA A 1 131 ? 17.067 -0.749 -19.703 1.00 91.44 131 ALA A O 1
ATOM 1016 N N . SER A 1 132 ? 15.006 0.128 -19.791 1.00 90.38 132 SER A N 1
ATOM 1017 C CA . SER A 1 132 ? 14.999 0.378 -21.240 1.00 90.38 132 SER A CA 1
ATOM 1018 C C . SER A 1 132 ? 16.011 1.451 -21.653 1.00 90.38 132 SER A C 1
ATOM 1020 O O . SER A 1 132 ? 16.638 1.343 -22.709 1.00 90.38 132 SER A O 1
ATOM 1022 N N . TYR A 1 133 ? 16.219 2.471 -20.813 1.00 89.56 133 TYR A N 1
ATOM 1023 C CA . TYR A 1 133 ? 17.227 3.507 -21.017 1.00 89.56 133 TYR A CA 1
ATOM 1024 C C . TYR A 1 133 ? 18.645 2.914 -21.018 1.00 89.56 133 TYR A C 1
ATOM 1026 O O . TYR A 1 133 ? 19.443 3.237 -21.905 1.00 89.56 133 TYR A O 1
ATOM 1034 N N . LEU A 1 134 ? 18.933 2.035 -20.051 1.00 88.25 134 LEU A N 1
ATOM 1035 C CA . LEU A 1 134 ? 20.221 1.360 -19.861 1.00 88.25 134 LEU A CA 1
ATOM 1036 C C . LEU A 1 134 ? 20.486 0.263 -20.907 1.00 88.25 134 LEU A C 1
ATOM 1038 O O . LEU A 1 134 ? 21.630 0.076 -21.320 1.00 88.25 134 LEU A O 1
ATOM 1042 N N . HIS A 1 135 ? 19.449 -0.435 -21.382 1.00 88.25 135 HIS A N 1
ATOM 1043 C CA . HIS A 1 135 ? 19.560 -1.525 -22.363 1.00 88.25 135 HIS A CA 1
ATOM 1044 C C . HIS A 1 135 ? 19.834 -1.060 -23.813 1.00 88.25 135 HIS A C 1
ATOM 1046 O O . HIS A 1 135 ? 19.916 -1.879 -24.732 1.00 88.25 135 HIS A O 1
ATOM 1052 N N . ARG A 1 136 ? 19.971 0.247 -24.082 1.00 83.88 136 ARG A N 1
ATOM 1053 C CA . ARG A 1 136 ? 20.155 0.740 -25.459 1.00 83.88 136 ARG A CA 1
ATOM 1054 C C . ARG A 1 136 ? 21.472 0.248 -26.077 1.00 83.88 136 ARG A C 1
ATOM 1056 O O . ARG A 1 136 ? 22.544 0.789 -25.807 1.00 83.88 136 ARG A O 1
ATOM 1063 N N . LYS A 1 137 ? 21.344 -0.696 -27.019 1.00 68.12 137 LYS A N 1
ATOM 1064 C CA . LYS A 1 137 ? 22.419 -1.361 -27.789 1.00 68.12 137 LYS A CA 1
ATOM 1065 C C . LYS A 1 137 ? 23.484 -0.426 -28.390 1.00 68.12 137 LYS A C 1
ATOM 1067 O O . LYS A 1 137 ? 24.610 -0.854 -28.593 1.00 68.12 137 LYS A O 1
ATOM 1072 N N . GLN A 1 138 ? 23.132 0.833 -28.665 1.00 67.31 138 GLN A N 1
ATOM 1073 C CA . GLN A 1 138 ? 24.031 1.874 -29.189 1.00 67.31 138 GLN A CA 1
ATOM 1074 C C . GLN A 1 138 ? 25.043 2.420 -28.161 1.00 67.31 138 GLN A C 1
AT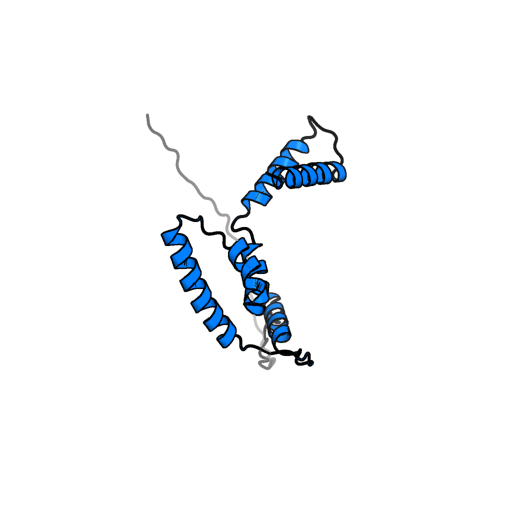OM 1076 O O . GLN A 1 138 ? 25.980 3.110 -28.545 1.00 67.31 138 GLN A O 1
ATOM 1081 N N . ARG A 1 139 ? 24.843 2.187 -26.855 1.00 68.56 139 ARG A N 1
ATOM 1082 C CA . ARG A 1 139 ? 25.695 2.747 -25.785 1.00 68.56 139 ARG A CA 1
ATOM 1083 C C . ARG A 1 139 ? 26.131 1.748 -24.721 1.00 68.56 139 ARG A C 1
ATOM 1085 O O . ARG A 1 139 ? 27.064 2.051 -23.989 1.00 68.56 139 ARG A O 1
ATOM 1092 N N . ASN A 1 140 ? 25.483 0.588 -24.604 1.00 74.06 140 ASN A N 1
ATOM 1093 C CA . ASN A 1 140 ? 25.882 -0.405 -23.611 1.00 74.06 140 ASN A CA 1
ATOM 1094 C C . ASN A 1 140 ? 25.650 -1.847 -24.092 1.00 74.06 140 ASN A C 1
ATOM 1096 O O . ASN A 1 140 ? 24.636 -2.144 -24.726 1.00 74.06 140 ASN A O 1
ATOM 1100 N N . ARG A 1 141 ? 26.586 -2.748 -23.767 1.00 81.56 141 ARG A N 1
ATOM 1101 C CA . ARG A 1 141 ? 26.572 -4.177 -24.145 1.00 81.56 141 ARG A CA 1
ATOM 1102 C C . ARG A 1 141 ? 26.364 -5.073 -22.913 1.00 81.56 141 ARG A C 1
ATOM 1104 O O . ARG A 1 141 ? 27.023 -6.095 -22.754 1.00 81.56 141 ARG A O 1
ATOM 1111 N N . LEU A 1 142 ? 25.459 -4.655 -22.025 1.00 87.31 142 LEU A N 1
ATOM 1112 C CA . LEU A 1 142 ? 25.081 -5.404 -20.822 1.00 87.31 142 LEU A CA 1
ATOM 1113 C C . LEU A 1 142 ? 24.366 -6.714 -21.172 1.00 87.31 142 LEU A C 1
ATOM 1115 O O . LEU A 1 142 ? 23.505 -6.752 -22.053 1.00 87.31 142 LEU A O 1
ATOM 1119 N N . SER A 1 143 ? 24.654 -7.767 -20.407 1.00 90.12 143 SER A N 1
ATOM 1120 C CA . SER A 1 143 ? 23.778 -8.936 -20.326 1.00 90.12 143 SER A CA 1
ATOM 1121 C C . SER A 1 143 ? 22.477 -8.588 -19.578 1.00 90.12 143 SER A C 1
ATOM 1123 O O . SER A 1 143 ? 22.480 -7.695 -18.722 1.00 90.12 143 SER A O 1
ATOM 1125 N N . PRO A 1 144 ? 21.366 -9.311 -19.823 1.00 89.50 144 PRO A N 1
ATOM 1126 C CA . PRO A 1 144 ? 20.121 -9.116 -19.074 1.00 89.50 144 PRO A CA 1
ATOM 1127 C C . PRO A 1 144 ? 20.277 -9.314 -17.557 1.00 89.50 144 PRO A C 1
ATOM 1129 O O . PRO A 1 144 ? 19.654 -8.589 -16.788 1.00 89.50 144 PRO A O 1
ATOM 1132 N N . SER A 1 145 ? 21.154 -10.230 -17.122 1.00 92.62 145 SER A N 1
ATOM 1133 C CA . SER A 1 145 ? 21.480 -10.432 -15.702 1.00 92.62 145 SER A CA 1
ATOM 1134 C C . SER A 1 145 ? 22.077 -9.176 -15.068 1.00 92.62 145 SER A C 1
ATOM 1136 O O . SER A 1 145 ? 21.644 -8.739 -14.008 1.00 92.62 145 SER A O 1
ATOM 1138 N N . ASN A 1 146 ? 23.051 -8.558 -15.739 1.00 92.38 146 ASN A N 1
ATOM 1139 C CA . ASN A 1 146 ? 23.777 -7.421 -15.187 1.00 92.38 146 ASN A CA 1
ATOM 1140 C C . ASN A 1 146 ? 22.900 -6.165 -15.208 1.00 92.38 146 ASN A C 1
ATOM 1142 O O . ASN A 1 146 ? 22.949 -5.379 -14.269 1.00 92.38 146 ASN A O 1
ATOM 1146 N N . LEU A 1 147 ? 22.038 -6.020 -16.222 1.00 92.19 147 LEU A N 1
ATOM 1147 C CA . LEU A 1 147 ? 20.986 -5.005 -16.238 1.00 92.19 147 LEU A CA 1
ATOM 1148 C C . LEU A 1 147 ? 20.047 -5.145 -15.028 1.00 92.19 147 LEU A C 1
ATOM 1150 O O . LEU A 1 147 ? 19.804 -4.155 -14.343 1.00 92.19 147 LEU A O 1
ATOM 1154 N N . ALA A 1 148 ? 19.560 -6.356 -14.737 1.00 92.50 148 ALA A N 1
ATOM 1155 C CA . ALA A 1 148 ? 18.680 -6.603 -13.595 1.00 92.50 148 ALA A CA 1
ATOM 1156 C C . ALA A 1 148 ? 19.363 -6.281 -12.253 1.00 92.50 148 ALA A C 1
ATOM 1158 O O . ALA A 1 148 ? 18.764 -5.613 -11.414 1.00 92.50 148 ALA A O 1
ATOM 1159 N N . HIS A 1 149 ? 20.631 -6.672 -12.073 1.00 94.00 149 HIS A N 1
ATOM 1160 C CA . HIS A 1 149 ? 21.402 -6.329 -10.872 1.00 94.00 149 HIS A CA 1
ATOM 1161 C C . HIS A 1 149 ? 21.611 -4.813 -10.717 1.00 94.00 149 HIS A C 1
ATOM 1163 O O . HIS A 1 149 ? 21.434 -4.291 -9.621 1.00 94.00 149 HIS A O 1
ATOM 1169 N N . ILE A 1 150 ? 21.935 -4.090 -11.797 1.00 92.94 150 ILE A N 1
ATOM 1170 C CA . ILE A 1 150 ? 22.111 -2.626 -11.767 1.00 92.94 150 ILE A CA 1
ATOM 1171 C C . ILE A 1 150 ? 20.800 -1.924 -11.387 1.00 92.94 150 ILE A C 1
ATOM 1173 O O . ILE A 1 150 ? 20.807 -1.030 -10.544 1.00 92.94 150 ILE A O 1
ATOM 1177 N N . VAL A 1 151 ? 19.674 -2.341 -11.974 1.00 92.56 151 VAL A N 1
ATOM 1178 C CA . VAL A 1 151 ? 18.353 -1.764 -11.681 1.00 92.56 151 VAL A CA 1
ATOM 1179 C C . VAL A 1 151 ? 17.920 -2.066 -10.242 1.00 92.56 151 VAL A C 1
ATOM 1181 O O . VAL A 1 151 ? 17.436 -1.164 -9.566 1.00 92.56 151 VAL A O 1
ATOM 1184 N N . PHE A 1 152 ? 18.159 -3.284 -9.741 1.00 92.62 152 PHE A N 1
ATOM 1185 C CA . PHE A 1 152 ? 17.896 -3.649 -8.344 1.00 92.62 152 PHE A CA 1
ATOM 1186 C C . PHE A 1 152 ? 18.746 -2.841 -7.352 1.00 92.62 152 PHE A C 1
ATOM 1188 O O . PHE A 1 152 ? 18.220 -2.353 -6.358 1.00 92.62 152 PHE A O 1
ATOM 1195 N N . LEU A 1 153 ? 20.046 -2.672 -7.618 1.00 93.75 153 LEU A N 1
ATOM 1196 C CA . LEU A 1 153 ? 20.920 -1.869 -6.758 1.00 93.75 153 LEU A CA 1
ATOM 1197 C C . LEU A 1 153 ? 20.459 -0.408 -6.719 1.00 93.75 153 LEU A C 1
ATOM 1199 O O . LEU A 1 153 ? 20.331 0.149 -5.635 1.00 93.75 153 LEU A O 1
ATOM 1203 N N . LYS A 1 154 ? 20.137 0.182 -7.878 1.00 91.06 154 LYS A N 1
ATOM 1204 C CA . LYS A 1 154 ? 19.586 1.543 -7.985 1.00 91.06 154 LYS A CA 1
ATOM 1205 C C . LYS A 1 154 ? 18.311 1.696 -7.148 1.00 91.06 154 LYS A C 1
ATOM 1207 O O . LYS A 1 154 ? 18.246 2.572 -6.299 1.00 91.06 154 LYS A O 1
ATOM 1212 N N . ASP A 1 155 ? 17.341 0.803 -7.336 1.00 89.62 155 ASP A N 1
ATOM 1213 C CA . ASP A 1 155 ? 16.086 0.765 -6.569 1.00 89.62 155 ASP A CA 1
ATOM 1214 C C . ASP A 1 155 ? 16.314 0.652 -5.050 1.00 89.62 155 ASP A C 1
ATOM 1216 O O . ASP A 1 155 ? 15.556 1.212 -4.266 1.00 89.62 155 ASP A O 1
ATOM 1220 N N . LYS A 1 156 ? 17.373 -0.038 -4.611 1.00 87.12 156 LYS A N 1
ATOM 1221 C CA . LYS A 1 156 ? 17.687 -0.196 -3.185 1.00 87.12 156 LYS A CA 1
ATOM 1222 C C . LYS A 1 156 ? 18.473 0.965 -2.581 1.00 87.12 156 LYS A C 1
ATOM 1224 O O . LYS A 1 156 ? 18.293 1.198 -1.393 1.00 87.12 156 LYS A O 1
ATOM 1229 N N . PHE A 1 157 ? 19.272 1.701 -3.354 1.00 88.81 157 PHE A N 1
ATOM 1230 C CA . PHE A 1 157 ? 19.883 2.950 -2.882 1.00 88.81 157 PHE A CA 1
ATOM 1231 C C . PHE A 1 157 ? 18.854 4.084 -2.782 1.00 88.81 157 PHE A C 1
ATOM 1233 O O . PHE A 1 157 ? 18.826 4.776 -1.773 1.00 88.81 157 PHE A O 1
ATOM 1240 N N . ASP A 1 158 ? 17.947 4.210 -3.753 1.00 80.50 158 ASP A N 1
ATOM 1241 C CA . ASP A 1 158 ? 16.889 5.233 -3.735 1.00 80.50 158 ASP A CA 1
ATOM 1242 C C . ASP A 1 158 ? 15.871 5.063 -2.586 1.00 80.50 158 ASP A C 1
ATOM 1244 O O . ASP A 1 158 ? 15.129 5.988 -2.280 1.00 80.50 158 ASP A O 1
ATOM 1248 N N . CYS A 1 159 ? 15.795 3.880 -1.964 1.00 69.44 159 CYS A N 1
ATOM 1249 C CA . CYS A 1 159 ? 14.944 3.601 -0.797 1.00 69.44 159 CYS A CA 1
ATOM 1250 C C . CYS A 1 159 ? 15.682 3.758 0.554 1.00 69.44 159 CYS A C 1
ATOM 1252 O O . CYS A 1 159 ? 15.261 3.155 1.546 1.00 69.44 159 CYS A O 1
ATOM 1254 N N . GLN A 1 160 ? 16.815 4.468 0.591 1.00 55.97 160 GLN A N 1
ATOM 1255 C CA . GLN A 1 160 ? 17.630 4.681 1.801 1.00 55.97 160 GLN A CA 1
ATOM 1256 C C . GLN A 1 160 ? 17.683 6.147 2.273 1.00 55.97 160 GLN A C 1
ATOM 1258 O O . GLN A 1 160 ? 18.190 6.378 3.370 1.00 55.97 160 GLN A O 1
ATOM 1263 N N . GLU A 1 161 ? 17.159 7.096 1.486 1.00 39.09 161 GLU A N 1
ATOM 1264 C CA . GLU A 1 161 ? 16.933 8.505 1.869 1.00 39.09 161 GLU A CA 1
ATOM 1265 C C . GLU A 1 161 ? 15.440 8.780 2.136 1.00 39.09 161 GLU A C 1
ATOM 1267 O O . GLU A 1 161 ? 15.162 9.596 3.042 1.00 39.09 161 GLU A O 1
#

Sequence (161 aa):
MVNDMSFETTSPQSSASTTKPVSSLQGQQQQTQKTKPPTAFKKFWLSVQRQNTTKSSKSTSSSTSIDDELMKYRTIATLESTDIIENDKPPNALQFWASNSYQLPIFSSLVQRFLSTPATSVASESCFSIASYLHRKQRNRLSPSNLAHIVFLKDKFDCQE

pLDDT: mean 71.88, std 22.49, range [28.62, 94.0]